Protein AF-A0A2N4YPY3-F1 (afdb_monomer)

Radius of gyration: 13.13 Å; Cα contacts (8 Å, |Δi|>4): 162; chains: 1; bounding box: 31×24×32 Å

Nearest PDB structures (foldseek):
  5hmq-assembly1_C  TM=8.890E-01  e=1.435E-12  Pseudomonas putida KT2440
  5hmq-assembly3_D  TM=8.862E-01  e=2.121E-12  Pseudomonas putida KT2440
  5hmq-assembly1_A  TM=8.798E-01  e=2.939E-12  Pseudomonas putida KT2440
  5hmq-assembly2_B  TM=8.723E-01  e=6.021E-12  Pseudomonas putida KT2440
  5hmq-assembly3_E  TM=8.835E-01  e=8.903E-12  Pseudomonas putida KT2440

Secondary structure (DSSP, 8-state):
--EEEEE-S-HHHHHHH-HHHHHTB----HHHHHHHHHHHGGGS-HHHHHHHT-EEEE-TTS-EEEEEEBPPSSTTS-EEEEEEEETT--S--GGGHHHHHHHHTT-

InterPro domains:
  IPR029068 Glyoxalase/Bleomycin resistance protein/Dihydroxybiphenyl dioxygenase [G3DSA:3.10.180.10] (1-107)
  IPR029068 Glyoxalase/Bleomycin resistance protein/Dihydroxybiphenyl dioxygenase [SSF54593] (1-103)

Foldseek 3Di:
DDEEEDEDADVLVVLVVCVVLQVQWQQFDPVLLVVVCVVPPPPDPSVSCNSSVWDWDADPVRKIKIKTWGAAPDQPHYTYMYIYIGPPDDDDPVVCPVRRVVSNVVD

Structure (mmCIF, N/CA/C/O backbone):
data_AF-A0A2N4YPY3-F1
#
_entry.id   AF-A0A2N4YPY3-F1
#
loop_
_atom_site.group_PDB
_atom_site.id
_atom_site.type_symbol
_atom_site.label_atom_id
_atom_site.label_alt_id
_atom_site.label_comp_id
_atom_site.label_asym_id
_atom_site.label_entity_id
_atom_site.label_seq_id
_atom_site.pdbx_PDB_ins_code
_atom_site.Cartn_x
_atom_site.Cartn_y
_atom_site.Cartn_z
_atom_site.occupancy
_atom_site.B_iso_or_equiv
_atom_site.auth_seq_id
_atom_site.auth_comp_id
_atom_site.auth_asym_id
_atom_site.auth_atom_id
_atom_site.pdbx_PDB_model_num
ATOM 1 N N . LEU A 1 1 ? 13.331 11.764 -6.337 1.00 61.12 1 LEU A N 1
ATOM 2 C CA . LEU A 1 1 ? 12.546 10.746 -7.073 1.00 61.12 1 LEU A CA 1
ATOM 3 C C . LEU A 1 1 ? 11.125 11.265 -7.267 1.00 61.12 1 LEU A C 1
ATOM 5 O O . LEU A 1 1 ? 10.575 11.803 -6.314 1.00 61.12 1 LEU A O 1
ATOM 9 N N . GLN A 1 2 ? 10.558 11.118 -8.464 1.00 75.94 2 GLN A N 1
ATOM 10 C CA . GLN A 1 2 ? 9.174 11.492 -8.788 1.00 75.94 2 GLN A CA 1
ATOM 11 C C . GLN A 1 2 ? 8.314 10.226 -8.926 1.00 75.94 2 GLN A C 1
ATOM 13 O O . GLN A 1 2 ? 8.820 9.204 -9.389 1.00 75.94 2 GLN A O 1
ATOM 18 N N . HIS A 1 3 ? 7.046 10.296 -8.521 1.00 85.50 3 HIS A N 1
ATOM 19 C CA . HIS A 1 3 ? 6.060 9.227 -8.698 1.00 85.50 3 HIS A CA 1
ATOM 20 C C . HIS A 1 3 ? 4.665 9.812 -8.914 1.00 85.50 3 HIS A C 1
ATOM 22 O O . HIS A 1 3 ? 4.423 10.975 -8.589 1.00 85.50 3 HIS A O 1
ATOM 28 N N . ALA A 1 4 ? 3.763 8.996 -9.452 1.00 89.25 4 ALA A N 1
ATOM 29 C CA . ALA A 1 4 ? 2.334 9.274 -9.496 1.00 89.25 4 ALA A CA 1
ATOM 30 C C . ALA A 1 4 ? 1.611 8.252 -8.628 1.00 89.25 4 ALA A C 1
ATOM 32 O O . ALA A 1 4 ? 1.917 7.058 -8.684 1.00 89.25 4 ALA A O 1
ATOM 33 N N . ALA A 1 5 ? 0.653 8.749 -7.852 1.00 92.06 5 ALA A N 1
ATOM 34 C CA . ALA A 1 5 ? -0.213 7.940 -7.018 1.00 92.06 5 ALA A CA 1
ATOM 35 C C . ALA A 1 5 ? -1.595 7.810 -7.665 1.00 92.06 5 ALA A C 1
ATOM 37 O O . ALA A 1 5 ? -2.197 8.809 -8.063 1.00 92.06 5 ALA A O 1
ATOM 38 N N . PHE A 1 6 ? -2.109 6.586 -7.737 1.00 92.44 6 PHE A N 1
ATOM 39 C CA . PHE A 1 6 ? -3.462 6.292 -8.194 1.00 92.44 6 PHE A CA 1
ATOM 40 C C . PHE A 1 6 ? -4.306 5.802 -7.022 1.00 92.44 6 PHE A C 1
ATOM 42 O O . PHE A 1 6 ? -3.893 4.925 -6.261 1.00 92.44 6 PHE A O 1
ATOM 49 N N . ALA A 1 7 ? -5.496 6.375 -6.866 1.00 93.69 7 ALA A N 1
ATOM 50 C CA . ALA A 1 7 ? -6.430 5.969 -5.827 1.00 93.69 7 ALA A CA 1
ATOM 51 C C . ALA A 1 7 ? -7.252 4.753 -6.277 1.00 93.69 7 ALA A C 1
ATOM 53 O O . ALA A 1 7 ? -7.793 4.722 -7.381 1.00 93.69 7 ALA A O 1
ATOM 54 N N . CYS A 1 8 ? -7.372 3.774 -5.389 1.00 92.50 8 CYS A N 1
ATOM 55 C CA . CYS A 1 8 ? -8.165 2.564 -5.525 1.00 92.50 8 CYS A CA 1
ATOM 56 C C . CYS A 1 8 ? -9.265 2.556 -4.460 1.00 92.50 8 CYS A C 1
ATOM 58 O O . CYS A 1 8 ? -9.085 3.077 -3.358 1.00 92.50 8 CYS A O 1
ATOM 60 N N . ARG A 1 9 ? -10.407 1.944 -4.791 1.00 92.19 9 ARG A N 1
ATOM 61 C CA . ARG A 1 9 ? -11.490 1.701 -3.823 1.00 92.19 9 ARG A CA 1
ATOM 62 C C . ARG A 1 9 ? -11.240 0.469 -2.956 1.00 92.19 9 ARG A C 1
ATOM 64 O O . ARG A 1 9 ? -11.682 0.459 -1.820 1.00 92.19 9 ARG A O 1
ATOM 71 N N . ASP A 1 10 ? -10.562 -0.533 -3.513 1.00 93.44 10 ASP A N 1
ATOM 72 C CA . ASP A 1 10 ? -10.166 -1.769 -2.834 1.00 93.44 10 ASP A CA 1
ATOM 73 C C . ASP A 1 10 ? -8.806 -2.203 -3.394 1.00 93.44 10 ASP A C 1
ATOM 75 O O . ASP A 1 10 ? -8.705 -2.782 -4.481 1.00 93.44 10 ASP A O 1
ATOM 79 N N . LEU A 1 11 ? -7.736 -1.820 -2.701 1.00 93.44 11 LEU A N 1
ATOM 80 C CA . LEU A 1 11 ? -6.367 -2.099 -3.111 1.00 93.44 11 LEU A CA 1
ATOM 81 C C . LEU A 1 11 ? -6.029 -3.594 -3.004 1.00 93.44 11 LEU A C 1
ATOM 83 O O . LEU A 1 11 ? -5.483 -4.116 -3.976 1.00 93.44 11 LEU A O 1
ATOM 87 N N . PRO A 1 12 ? -6.378 -4.320 -1.920 1.00 92.81 12 PRO A N 1
ATOM 88 C CA . PRO A 1 12 ? -6.186 -5.768 -1.867 1.00 92.81 12 PRO A CA 1
ATOM 89 C C . PRO A 1 12 ? -6.814 -6.510 -3.053 1.00 92.81 12 PRO A C 1
ATOM 91 O O . PRO A 1 12 ? -6.126 -7.304 -3.695 1.00 92.81 12 PRO A O 1
ATOM 94 N N . ALA A 1 13 ? -8.072 -6.210 -3.400 1.00 92.75 13 ALA A N 1
ATOM 95 C CA . ALA A 1 13 ? -8.726 -6.831 -4.551 1.00 92.75 13 ALA A CA 1
ATOM 96 C C . ALA A 1 13 ? -8.070 -6.423 -5.880 1.00 92.75 13 ALA A C 1
ATOM 98 O O . ALA A 1 13 ? -7.922 -7.250 -6.779 1.00 92.75 13 ALA A O 1
ATOM 99 N N . THR A 1 14 ? -7.627 -5.168 -6.001 1.00 91.88 14 THR A N 1
ATOM 100 C CA . THR A 1 14 ? -6.894 -4.686 -7.185 1.00 91.88 14 THR A CA 1
ATOM 101 C C . THR A 1 14 ? -5.586 -5.457 -7.379 1.00 91.88 14 THR A C 1
ATOM 103 O O . THR A 1 14 ? -5.280 -5.873 -8.495 1.00 91.88 14 THR A O 1
ATOM 106 N N . CYS A 1 15 ? -4.833 -5.700 -6.303 1.00 90.75 15 CYS A N 1
ATOM 107 C CA . CYS A 1 15 ? -3.615 -6.511 -6.335 1.00 90.75 15 CYS A CA 1
ATOM 108 C C . CYS A 1 15 ? -3.891 -7.962 -6.750 1.00 90.75 15 CYS A C 1
ATOM 110 O O . CYS A 1 15 ? -3.095 -8.537 -7.490 1.00 90.75 15 CYS A O 1
ATOM 112 N N . ASP A 1 16 ? -5.012 -8.536 -6.305 1.00 89.44 16 ASP A N 1
ATOM 113 C CA . ASP A 1 16 ? -5.393 -9.912 -6.641 1.00 89.44 16 ASP A CA 1
ATOM 114 C C . ASP A 1 16 ? -5.830 -10.052 -8.111 1.00 89.44 16 ASP A C 1
ATOM 116 O O . ASP A 1 16 ? -5.580 -11.079 -8.740 1.00 89.44 16 ASP A O 1
ATOM 120 N N . GLN A 1 17 ? -6.455 -9.017 -8.681 1.00 88.75 17 GLN A N 1
ATOM 121 C CA . GLN A 1 17 ? -6.917 -9.009 -10.075 1.00 88.75 17 GLN A CA 1
ATOM 122 C C . GLN A 1 17 ? -5.814 -8.641 -11.075 1.00 88.75 17 GLN A C 1
ATOM 124 O O . GLN A 1 17 ? -5.829 -9.106 -12.215 1.00 88.75 17 GLN A O 1
ATOM 129 N N . LEU A 1 18 ? -4.855 -7.808 -10.669 1.00 86.19 18 LEU A N 1
ATOM 130 C CA . LEU A 1 18 ? -3.782 -7.315 -11.528 1.00 86.19 18 LEU A CA 1
ATOM 131 C C . LEU A 1 18 ? -2.457 -7.993 -11.179 1.00 86.19 18 LEU A C 1
ATOM 133 O O . LEU A 1 18 ? -1.594 -7.413 -10.518 1.00 86.19 18 LEU A O 1
ATOM 137 N N . ALA A 1 19 ? -2.260 -9.210 -11.691 1.00 81.75 19 ALA A N 1
ATOM 138 C CA . ALA A 1 19 ? -1.033 -9.981 -11.472 1.00 81.75 19 ALA A CA 1
ATOM 139 C C . ALA A 1 19 ? 0.245 -9.185 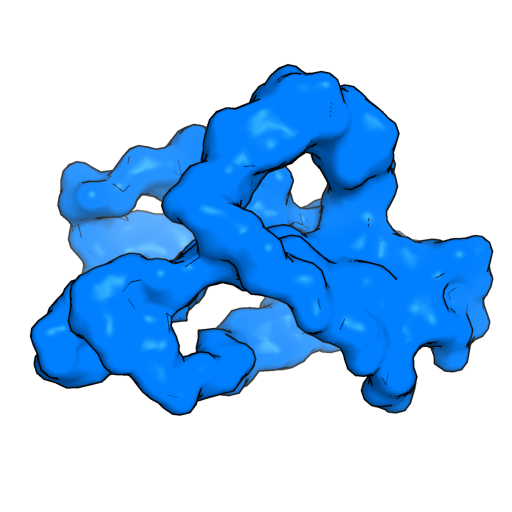-11.803 1.00 81.75 19 ALA A C 1
ATOM 141 O O . ALA A 1 19 ? 1.262 -9.326 -11.130 1.00 81.75 19 ALA A O 1
ATOM 142 N N . ASP A 1 20 ? 0.193 -8.317 -12.812 1.00 83.88 20 ASP A N 1
ATOM 143 C CA . ASP A 1 20 ? 1.318 -7.479 -13.232 1.00 83.88 20 ASP A CA 1
ATOM 144 C C . ASP A 1 20 ? 1.711 -6.461 -12.153 1.00 83.88 20 ASP A C 1
ATOM 146 O O . ASP A 1 20 ? 2.898 -6.265 -11.893 1.00 83.88 20 ASP A O 1
ATOM 150 N N . VAL A 1 21 ? 0.730 -5.873 -11.462 1.00 81.44 21 VAL A N 1
ATOM 151 C CA . VAL A 1 21 ? 0.972 -4.967 -10.329 1.00 81.44 21 VAL A CA 1
ATOM 152 C C . VAL A 1 21 ? 1.689 -5.713 -9.210 1.00 81.44 21 VAL A C 1
ATOM 154 O O . VAL A 1 21 ? 2.697 -5.227 -8.701 1.00 81.44 21 VAL A O 1
ATOM 157 N N . ALA A 1 22 ? 1.217 -6.915 -8.871 1.00 81.12 22 ALA A N 1
ATOM 158 C CA . ALA A 1 22 ? 1.844 -7.741 -7.845 1.00 81.12 22 ALA A CA 1
ATOM 159 C C . ALA A 1 22 ? 3.285 -8.134 -8.224 1.00 81.12 22 ALA A C 1
ATOM 161 O O . ALA A 1 22 ? 4.182 -8.069 -7.385 1.00 81.12 22 ALA A O 1
ATOM 162 N N . ARG A 1 23 ? 3.547 -8.470 -9.497 1.00 87.44 23 ARG A N 1
ATOM 163 C CA . ARG A 1 23 ? 4.904 -8.791 -9.984 1.00 87.44 23 ARG A CA 1
ATOM 164 C C . ARG A 1 23 ? 5.864 -7.605 -9.905 1.00 87.44 23 ARG A C 1
ATOM 166 O O . ARG A 1 23 ? 7.054 -7.801 -9.664 1.00 87.44 23 ARG A O 1
ATOM 173 N N . HIS A 1 24 ? 5.361 -6.391 -10.108 1.00 89.44 24 HIS A N 1
ATOM 174 C CA . HIS A 1 24 ? 6.156 -5.167 -10.043 1.00 89.44 24 HIS A CA 1
ATOM 175 C C . HIS A 1 24 ? 6.163 -4.511 -8.663 1.00 89.44 24 HIS A C 1
ATOM 177 O O . HIS A 1 24 ? 6.773 -3.452 -8.517 1.00 89.44 24 HIS A O 1
ATOM 183 N N . ALA A 1 25 ? 5.543 -5.122 -7.652 1.00 92.12 25 ALA A N 1
ATOM 184 C CA . ALA A 1 25 ? 5.554 -4.596 -6.300 1.00 92.12 25 ALA A CA 1
ATOM 185 C C . ALA A 1 25 ? 6.988 -4.492 -5.752 1.00 92.12 25 ALA A C 1
ATOM 187 O O . ALA A 1 25 ? 7.864 -5.338 -5.994 1.00 92.12 25 ALA A O 1
ATOM 188 N N . LEU A 1 26 ? 7.232 -3.404 -5.031 1.00 92.44 26 LEU A N 1
ATOM 189 C CA . LEU A 1 26 ? 8.472 -3.172 -4.317 1.00 92.44 26 LEU A CA 1
ATOM 190 C C . LEU A 1 26 ? 8.562 -4.176 -3.156 1.00 92.44 26 LEU A C 1
ATOM 192 O O . LEU A 1 26 ? 7.631 -4.229 -2.356 1.00 92.44 26 LEU A O 1
ATOM 196 N N . PRO A 1 27 ? 9.646 -4.963 -3.041 1.00 92.69 27 PRO A N 1
ATOM 197 C CA . PRO A 1 27 ? 9.807 -5.900 -1.937 1.00 92.69 27 PRO A CA 1
ATOM 198 C C . PRO A 1 27 ? 9.952 -5.146 -0.617 1.00 92.69 27 PRO A C 1
ATOM 200 O O . PRO A 1 27 ? 10.926 -4.422 -0.414 1.00 92.69 27 PRO A O 1
ATOM 203 N N . ILE A 1 28 ? 8.989 -5.315 0.277 1.00 94.19 28 ILE A N 1
ATOM 204 C CA . ILE A 1 28 ? 8.993 -4.731 1.609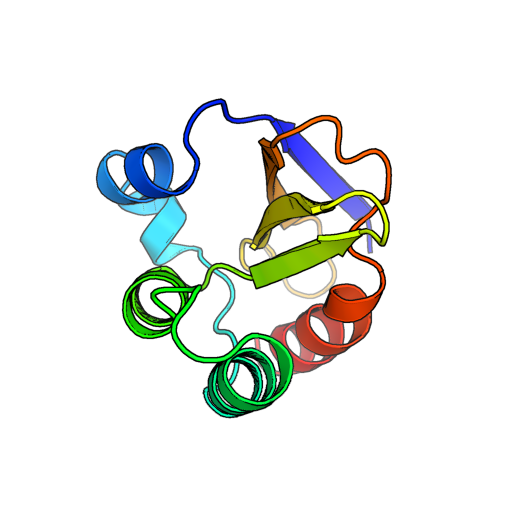 1.00 94.19 28 ILE A CA 1
ATOM 205 C C . ILE A 1 28 ? 9.609 -5.740 2.587 1.00 94.19 28 ILE A C 1
ATOM 207 O O . ILE A 1 28 ? 9.170 -6.893 2.643 1.00 94.19 28 ILE A O 1
ATOM 211 N N . PRO A 1 29 ? 10.637 -5.335 3.353 1.00 91.75 29 PRO A N 1
ATOM 212 C CA . PRO A 1 29 ? 11.280 -6.191 4.342 1.00 91.75 29 PRO A CA 1
ATOM 213 C C . PRO A 1 29 ? 10.299 -6.804 5.353 1.00 91.75 29 PRO A C 1
ATOM 215 O O . PRO A 1 29 ? 9.378 -6.137 5.813 1.00 91.75 29 PRO A O 1
ATOM 218 N N . ALA A 1 30 ? 10.516 -8.067 5.738 1.00 92.12 30 ALA A N 1
ATOM 219 C CA . ALA A 1 30 ? 9.629 -8.786 6.662 1.00 92.12 30 ALA A CA 1
ATOM 220 C C . ALA A 1 30 ? 9.483 -8.093 8.030 1.00 92.12 30 ALA A C 1
ATOM 222 O O . ALA A 1 30 ? 8.380 -8.036 8.564 1.00 92.12 30 ALA A O 1
ATOM 223 N N . ASN A 1 31 ? 10.556 -7.477 8.535 1.00 92.62 31 ASN A N 1
ATOM 224 C CA . ASN A 1 31 ? 10.551 -6.759 9.812 1.00 92.62 31 ASN A CA 1
ATOM 225 C C . ASN A 1 31 ? 9.563 -5.581 9.848 1.00 92.62 31 ASN A C 1
ATOM 227 O O . ASN A 1 31 ? 9.067 -5.241 10.914 1.00 92.62 31 ASN A O 1
ATOM 231 N N . TYR A 1 32 ? 9.222 -4.985 8.700 1.00 94.31 32 TYR A N 1
ATOM 232 C CA . TYR A 1 32 ? 8.170 -3.968 8.636 1.00 94.31 32 TYR A CA 1
ATOM 233 C C . TYR A 1 32 ? 6.817 -4.509 9.121 1.00 94.31 32 TYR A C 1
ATOM 235 O O . TYR A 1 32 ? 6.059 -3.819 9.801 1.00 94.31 32 TYR A O 1
ATOM 243 N N . TYR A 1 33 ? 6.513 -5.754 8.764 1.00 94.69 33 TYR A N 1
ATOM 244 C CA . TYR A 1 33 ? 5.266 -6.418 9.117 1.00 94.69 33 TYR A CA 1
ATOM 245 C C . TYR A 1 33 ? 5.256 -6.843 10.585 1.00 94.69 33 TYR A C 1
ATOM 247 O O . TYR A 1 33 ? 4.236 -6.680 11.253 1.00 94.69 33 TYR A O 1
ATOM 255 N N . ASP A 1 34 ? 6.398 -7.287 11.109 1.00 93.25 34 ASP A N 1
ATOM 256 C CA . ASP A 1 34 ? 6.567 -7.557 12.539 1.00 93.25 34 ASP A CA 1
ATOM 257 C C . ASP A 1 34 ? 6.336 -6.281 13.373 1.00 93.25 34 ASP A C 1
ATOM 259 O O . ASP A 1 34 ? 5.594 -6.301 14.358 1.00 93.25 34 ASP A O 1
ATOM 263 N N . ASP A 1 35 ? 6.875 -5.142 12.924 1.00 92.38 35 ASP A N 1
ATOM 264 C CA . ASP A 1 35 ? 6.661 -3.837 13.559 1.00 92.38 35 ASP A CA 1
ATOM 265 C C . ASP A 1 35 ? 5.190 -3.392 13.484 1.00 92.38 35 ASP A C 1
ATOM 267 O O . ASP A 1 35 ? 4.646 -2.855 14.454 1.00 92.38 35 ASP A O 1
ATOM 271 N N . LEU A 1 36 ? 4.513 -3.615 12.350 1.00 93.06 36 LEU A N 1
ATOM 272 C CA . LEU A 1 36 ? 3.075 -3.350 12.226 1.00 93.06 36 LEU A CA 1
ATOM 273 C C . LEU A 1 36 ? 2.261 -4.203 13.202 1.00 93.06 36 LEU A C 1
ATOM 275 O O . LEU A 1 36 ? 1.359 -3.674 13.855 1.00 93.06 36 LEU A O 1
ATOM 279 N N . LEU A 1 37 ? 2.586 -5.491 13.325 1.00 93.06 37 LEU A N 1
ATOM 280 C CA . LEU A 1 37 ? 1.917 -6.400 14.252 1.00 93.06 37 LEU A CA 1
ATOM 281 C C . LEU A 1 37 ? 2.110 -5.951 15.704 1.00 93.06 37 LEU A C 1
ATOM 283 O O . LEU A 1 37 ? 1.154 -5.945 16.474 1.00 93.06 37 LEU A O 1
ATOM 287 N N . ALA A 1 38 ? 3.316 -5.516 16.072 1.00 92.19 38 ALA A N 1
ATOM 288 C CA . ALA A 1 38 ? 3.597 -4.998 17.409 1.00 92.19 38 ALA A CA 1
ATOM 289 C C . ALA A 1 38 ? 2.824 -3.701 17.718 1.00 92.19 38 ALA A C 1
ATOM 291 O O . ALA A 1 38 ? 2.405 -3.486 18.855 1.00 92.19 38 ALA A O 1
ATOM 292 N N . ARG A 1 39 ? 2.618 -2.837 16.714 1.00 90.06 39 ARG A N 1
ATOM 293 C CA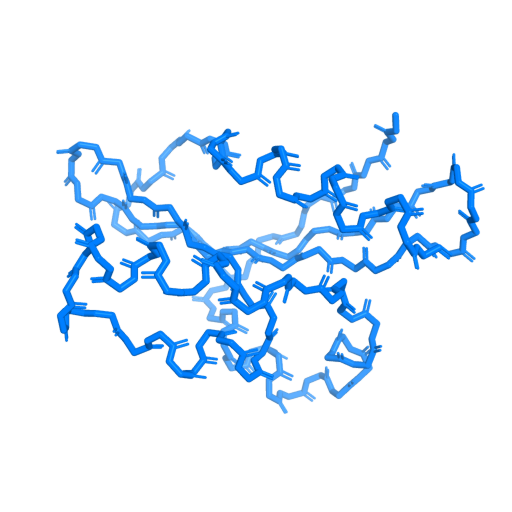 . ARG A 1 39 ? 1.931 -1.541 16.867 1.00 90.06 39 ARG A CA 1
ATOM 294 C C . ARG A 1 39 ? 0.408 -1.644 16.877 1.00 90.06 39 ARG A C 1
ATOM 296 O O . ARG A 1 39 ? -0.233 -0.897 17.611 1.00 90.06 39 ARG A O 1
ATOM 303 N N . PHE A 1 40 ? -0.163 -2.505 16.038 1.00 88.62 40 PHE A N 1
ATOM 304 C CA . PHE A 1 40 ? -1.611 -2.573 15.795 1.00 88.62 40 PHE A CA 1
ATOM 305 C C . PHE A 1 40 ? -2.260 -3.884 16.259 1.00 88.62 40 PHE A C 1
ATOM 307 O O . PHE A 1 40 ? -3.484 -4.004 16.239 1.00 88.62 40 PHE A O 1
ATOM 314 N N . GLY A 1 41 ? -1.470 -4.865 16.697 1.00 85.75 41 GLY A N 1
ATOM 315 C CA . GLY A 1 41 ? -1.970 -6.145 17.188 1.00 85.75 41 GLY A CA 1
ATOM 316 C C . GLY A 1 41 ? -2.774 -6.925 16.141 1.00 85.75 41 GLY A C 1
ATOM 317 O O . GLY A 1 41 ? -2.566 -6.799 14.935 1.00 85.75 41 GLY A O 1
ATOM 318 N N . GLY A 1 42 ? -3.715 -7.744 16.616 1.00 80.06 42 GLY A N 1
ATOM 319 C CA . GLY A 1 42 ? -4.550 -8.621 15.783 1.00 80.06 42 GLY A CA 1
ATOM 320 C C . GLY A 1 42 ? -5.687 -7.929 15.023 1.00 80.06 42 GLY A C 1
ATOM 321 O O . GLY A 1 42 ? -6.497 -8.611 14.404 1.00 80.06 42 GLY A O 1
ATOM 322 N N . GLU A 1 43 ? -5.781 -6.598 15.065 1.00 81.56 43 GLU A N 1
ATOM 323 C CA . GLU A 1 43 ? -6.783 -5.845 14.295 1.00 81.56 43 GLU A CA 1
ATOM 324 C C . GLU A 1 43 ? -6.501 -5.859 12.785 1.00 81.56 43 GLU A C 1
ATOM 326 O O . GLU A 1 43 ? -7.389 -5.589 11.975 1.00 81.56 43 GLU A O 1
ATOM 331 N N . LEU A 1 44 ? -5.252 -6.140 12.409 1.00 86.69 44 LEU A N 1
ATOM 332 C CA . LEU A 1 44 ? -4.770 -6.140 11.038 1.00 86.69 44 LEU A CA 1
ATOM 333 C C . LEU A 1 44 ? -4.342 -7.557 10.647 1.00 86.69 44 LEU A C 1
ATOM 335 O O . LEU A 1 44 ? -3.548 -8.185 11.345 1.00 86.69 44 LEU A O 1
ATOM 339 N N . ASP A 1 45 ? -4.794 -8.042 9.490 1.00 90.94 45 ASP A N 1
ATOM 340 C CA . ASP A 1 45 ? -4.225 -9.255 8.895 1.00 90.94 45 ASP A CA 1
ATOM 341 C C . ASP A 1 45 ? -2.888 -8.908 8.224 1.00 90.94 45 ASP A C 1
ATOM 343 O O . ASP A 1 45 ? -2.786 -8.670 7.016 1.00 90.94 45 ASP A O 1
ATOM 347 N N . VAL A 1 46 ? -1.847 -8.827 9.052 1.00 93.06 46 VAL A N 1
ATOM 348 C CA . VAL A 1 46 ? -0.481 -8.497 8.637 1.00 93.06 46 VAL A CA 1
ATOM 349 C C . VAL A 1 46 ? 0.040 -9.496 7.599 1.00 93.06 46 VAL A C 1
ATOM 351 O O . VAL A 1 46 ? 0.741 -9.104 6.665 1.00 93.06 46 VAL A O 1
ATOM 354 N N . GLY A 1 47 ? -0.356 -10.769 7.695 1.00 92.75 47 GLY A N 1
ATOM 355 C CA . GLY A 1 47 ? 0.029 -11.800 6.732 1.00 92.75 47 GLY A CA 1
ATOM 356 C C . GLY A 1 47 ? -0.510 -11.510 5.331 1.00 92.75 47 GLY A C 1
ATOM 357 O O . GLY A 1 47 ? 0.204 -11.667 4.339 1.00 92.75 47 GLY A O 1
ATOM 358 N N . GLN A 1 48 ? -1.747 -11.023 5.223 1.00 92.75 48 GLN A N 1
ATOM 359 C CA . GLN A 1 48 ? -2.322 -10.601 3.942 1.00 92.75 48 GLN A CA 1
ATOM 360 C C . GLN A 1 48 ? -1.618 -9.384 3.343 1.00 92.75 48 GLN A C 1
ATOM 362 O O . GLN A 1 48 ? -1.460 -9.319 2.119 1.00 92.75 48 GLN A O 1
ATOM 367 N N . LEU A 1 49 ? -1.189 -8.441 4.184 1.00 94.50 49 LEU A N 1
ATOM 368 C CA . LEU A 1 49 ? -0.419 -7.282 3.737 1.00 94.50 49 LEU A CA 1
ATOM 369 C C . LEU A 1 49 ? 0.959 -7.705 3.233 1.00 94.50 49 LEU A C 1
ATOM 371 O O . LEU A 1 49 ? 1.347 -7.314 2.134 1.00 94.50 49 LEU A O 1
ATOM 375 N N . GLN A 1 50 ? 1.649 -8.570 3.980 1.00 94.69 50 GLN A N 1
ATOM 376 C CA . GLN A 1 50 ? 2.959 -9.094 3.606 1.00 94.69 50 GLN A CA 1
ATOM 377 C C . GLN A 1 50 ? 2.911 -9.853 2.286 1.00 94.69 50 GLN A C 1
ATOM 379 O O . GLN A 1 50 ? 3.720 -9.597 1.396 1.00 94.69 50 GLN A O 1
ATOM 384 N N . ARG A 1 51 ? 1.923 -10.733 2.092 1.00 92.75 51 ARG A N 1
ATOM 385 C CA . ARG A 1 51 ? 1.783 -11.475 0.829 1.00 92.75 51 ARG A CA 1
ATOM 386 C C . ARG A 1 51 ? 1.622 -10.566 -0.389 1.00 92.75 51 ARG A C 1
ATOM 388 O O . ARG A 1 51 ? 2.064 -10.937 -1.470 1.00 92.75 51 ARG A O 1
ATOM 395 N N . ARG A 1 52 ? 1.020 -9.388 -0.216 1.00 93.94 52 ARG A N 1
ATOM 396 C CA . ARG A 1 52 ? 0.785 -8.408 -1.290 1.00 93.94 52 ARG A CA 1
ATOM 397 C C . ARG A 1 52 ? 1.793 -7.262 -1.323 1.00 93.94 52 ARG A C 1
ATOM 399 O O . ARG A 1 52 ? 1.661 -6.390 -2.172 1.00 93.94 52 ARG A O 1
ATOM 406 N N . GLN A 1 53 ? 2.782 -7.253 -0.426 1.00 94.81 53 GLN A N 1
ATOM 407 C CA . GLN A 1 53 ? 3.745 -6.154 -0.282 1.00 94.81 53 GLN A CA 1
ATOM 408 C C . GLN A 1 53 ? 3.064 -4.798 -0.000 1.00 94.81 53 GLN A C 1
ATOM 410 O O . GLN A 1 53 ? 3.532 -3.740 -0.420 1.00 94.81 53 GLN A O 1
ATOM 415 N N . LEU A 1 54 ? 1.921 -4.833 0.692 1.00 95.19 54 LEU A N 1
ATOM 416 C CA . LEU A 1 54 ? 1.171 -3.639 1.066 1.00 95.19 54 LEU A CA 1
ATOM 417 C C . LEU A 1 54 ? 1.784 -3.006 2.306 1.00 95.19 54 LEU A C 1
ATOM 419 O O . LEU A 1 54 ? 2.174 -3.700 3.244 1.00 95.19 54 LEU A O 1
ATOM 423 N N . LEU A 1 55 ? 1.816 -1.683 2.312 1.00 95.12 55 LEU A N 1
ATOM 424 C CA . LEU A 1 55 ? 2.143 -0.872 3.467 1.00 95.12 55 LEU A CA 1
ATOM 425 C C . LEU A 1 55 ? 0.852 -0.322 4.078 1.00 95.12 55 LEU A C 1
ATOM 427 O O . LEU A 1 55 ? -0.158 -0.156 3.389 1.00 95.12 55 LEU A O 1
ATOM 431 N N . TYR A 1 56 ? 0.896 -0.049 5.376 1.00 95.00 56 TYR A N 1
ATOM 432 C CA . TYR A 1 56 ? -0.238 0.405 6.166 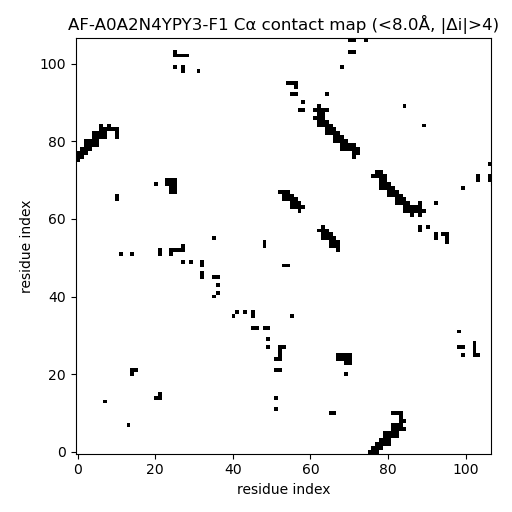1.00 95.00 56 TYR A CA 1
ATOM 433 C C . TYR A 1 56 ? 0.137 1.621 7.009 1.00 95.00 56 TYR A C 1
ATOM 435 O O . TYR A 1 56 ? 1.241 1.703 7.549 1.00 95.00 56 TYR A O 1
ATOM 443 N N . ASP A 1 57 ? -0.789 2.561 7.135 1.00 92.94 57 ASP A N 1
ATOM 444 C CA . ASP A 1 57 ? -0.741 3.616 8.138 1.00 92.94 57 ASP A CA 1
ATOM 445 C C . ASP A 1 57 ? -2.140 3.854 8.713 1.00 92.94 57 ASP A C 1
ATOM 447 O O . ASP A 1 57 ? -3.152 3.601 8.054 1.00 92.94 57 ASP A O 1
ATOM 451 N N . ARG A 1 58 ? -2.193 4.344 9.949 1.00 91.94 58 ARG A N 1
ATOM 452 C CA . ARG A 1 58 ? -3.439 4.720 10.615 1.00 91.94 58 ARG A CA 1
ATOM 453 C C . ARG A 1 58 ? -3.261 6.082 11.263 1.00 91.94 58 ARG A C 1
ATOM 455 O O . ARG A 1 58 ? -2.302 6.293 12.002 1.00 91.94 58 ARG A O 1
ATOM 462 N N . ASP A 1 59 ? -4.180 6.996 10.984 1.00 90.50 59 ASP A N 1
ATOM 463 C CA . ASP A 1 59 ? -4.169 8.310 11.618 1.00 90.50 59 ASP A CA 1
ATOM 464 C C . ASP A 1 59 ? -4.793 8.269 13.031 1.00 90.50 59 ASP A C 1
ATOM 466 O O . ASP A 1 59 ? -5.455 7.293 13.401 1.00 90.50 59 ASP A O 1
ATOM 470 N N . PRO A 1 60 ? -4.611 9.328 13.844 1.00 88.19 60 PRO A N 1
ATOM 471 C CA . PRO A 1 60 ? -5.190 9.392 15.188 1.00 88.19 60 PRO A CA 1
ATOM 472 C C . PRO A 1 60 ? -6.726 9.371 15.236 1.00 88.19 60 PRO A C 1
ATOM 474 O O . PRO A 1 60 ? -7.289 9.130 16.299 1.00 88.19 60 PRO A O 1
ATOM 477 N N . GLN A 1 61 ? -7.410 9.641 14.119 1.00 89.31 61 GLN A N 1
ATOM 478 C CA . GLN A 1 61 ? -8.872 9.610 14.015 1.00 89.31 61 GLN A CA 1
ATOM 479 C C . GLN A 1 61 ? -9.393 8.208 13.646 1.00 89.31 61 GLN A C 1
ATOM 481 O O . GLN A 1 61 ? -10.602 8.004 13.563 1.00 89.31 61 GLN A O 1
ATOM 486 N N . GLY A 1 62 ? -8.498 7.233 13.449 1.00 88.38 62 GLY A N 1
ATOM 487 C CA . GLY A 1 62 ? -8.841 5.872 13.044 1.00 88.38 62 GLY A CA 1
ATOM 488 C C . GLY A 1 62 ? -8.968 5.691 11.529 1.00 88.38 62 GLY A C 1
ATOM 489 O O . GLY A 1 62 ? -9.310 4.597 11.077 1.00 88.38 62 GLY A O 1
ATOM 490 N N . GLY A 1 63 ? -8.663 6.724 10.738 1.00 92.75 63 GLY A N 1
ATOM 491 C CA . GLY A 1 63 ? -8.531 6.622 9.291 1.00 92.75 63 GLY A CA 1
ATOM 492 C C . GLY A 1 63 ? -7.388 5.679 8.933 1.00 92.75 63 GLY A C 1
ATOM 493 O O . GLY A 1 63 ? -6.339 5.703 9.573 1.00 92.75 63 GLY A O 1
ATOM 494 N N . ALA A 1 64 ? -7.573 4.848 7.909 1.00 93.19 64 ALA A N 1
ATOM 495 C CA . ALA A 1 64 ? -6.562 3.890 7.477 1.00 93.19 64 ALA A CA 1
ATOM 496 C C . ALA A 1 64 ? -6.094 4.171 6.051 1.00 93.19 64 ALA A C 1
ATOM 498 O O . ALA A 1 64 ? -6.871 4.571 5.182 1.00 93.19 64 ALA A O 1
ATOM 499 N N . PHE A 1 65 ? -4.820 3.904 5.814 1.00 94.69 65 PHE A N 1
ATOM 500 C CA . PHE A 1 65 ? -4.168 4.079 4.534 1.00 94.69 65 PHE A CA 1
ATOM 501 C C . PHE A 1 65 ? -3.451 2.803 4.154 1.00 94.69 65 PHE A C 1
ATOM 503 O O . PHE A 1 65 ? -2.565 2.353 4.876 1.00 94.69 65 PHE A O 1
ATOM 510 N N . LEU A 1 66 ? -3.840 2.228 3.024 1.00 95.19 66 LEU A N 1
ATOM 511 C CA . LEU A 1 66 ? -3.100 1.149 2.397 1.00 95.19 66 LEU A CA 1
ATOM 512 C C . LEU A 1 66 ? -2.430 1.705 1.158 1.00 95.19 66 LEU A C 1
ATOM 514 O O . LEU A 1 66 ? -3.037 2.465 0.403 1.00 95.19 66 LEU A O 1
ATOM 518 N N . HIS A 1 67 ? -1.190 1.310 0.926 1.00 95.44 67 HIS A N 1
ATOM 519 C CA . HIS A 1 67 ? -0.514 1.680 -0.302 1.00 95.44 67 HIS A CA 1
ATOM 520 C C . HIS A 1 67 ? 0.517 0.647 -0.732 1.00 95.44 67 HIS A C 1
ATOM 522 O O . HIS A 1 67 ? 1.040 -0.118 0.076 1.00 95.44 67 HIS A O 1
ATOM 528 N N . LEU A 1 68 ? 0.775 0.623 -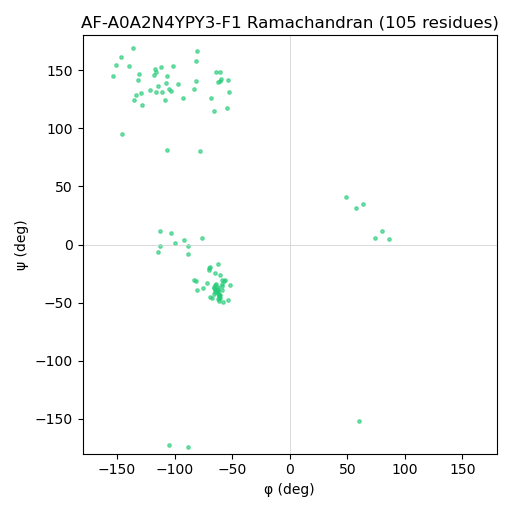2.033 1.00 94.88 68 LEU A N 1
ATOM 529 C CA . LEU A 1 68 ? 1.739 -0.243 -2.689 1.00 94.88 68 LEU A CA 1
ATOM 530 C C . LEU A 1 68 ? 2.633 0.616 -3.564 1.00 94.88 68 LEU A C 1
ATOM 532 O O . LEU A 1 68 ? 2.140 1.383 -4.391 1.00 94.88 68 LEU A O 1
ATOM 536 N N . TYR A 1 69 ? 3.940 0.432 -3.433 1.00 93.38 69 TYR A N 1
ATOM 537 C CA . TYR A 1 69 ? 4.904 1.001 -4.362 1.00 93.38 69 TYR A CA 1
ATOM 538 C C . TYR A 1 69 ? 5.291 -0.029 -5.407 1.00 93.38 69 TYR A C 1
ATOM 540 O O . TYR A 1 69 ? 5.540 -1.187 -5.075 1.00 93.38 69 TYR A O 1
ATOM 548 N N . THR A 1 70 ? 5.390 0.390 -6.664 1.00 91.88 70 THR A N 1
ATOM 549 C CA . THR A 1 70 ? 6.064 -0.421 -7.675 1.00 91.88 70 THR A CA 1
ATOM 550 C C . THR A 1 70 ? 7.572 -0.217 -7.586 1.00 91.88 70 THR A C 1
ATOM 552 O O . THR A 1 70 ? 8.062 0.822 -7.131 1.00 91.88 70 THR A O 1
ATOM 555 N N . ARG A 1 71 ? 8.334 -1.186 -8.089 1.00 90.19 71 ARG A N 1
ATOM 556 C CA . ARG A 1 71 ? 9.747 -0.982 -8.404 1.00 90.19 71 ARG A CA 1
ATOM 557 C C . ARG A 1 71 ? 9.877 0.131 -9.458 1.00 90.19 71 ARG A C 1
ATOM 559 O O . ARG A 1 71 ? 8.977 0.284 -10.293 1.00 90.19 71 ARG A O 1
ATOM 566 N N . PRO A 1 72 ? 10.970 0.910 -9.447 1.00 86.88 72 PRO A N 1
ATOM 567 C CA . PRO A 1 72 ? 11.264 1.837 -10.533 1.00 86.88 72 PRO A CA 1
ATOM 568 C C . PRO A 1 72 ? 11.403 1.087 -11.864 1.00 86.88 72 PRO A C 1
ATOM 570 O O . PRO A 1 72 ? 11.995 0.012 -11.908 1.00 86.88 72 PRO A O 1
ATOM 573 N N . PHE A 1 73 ? 10.929 1.670 -12.970 1.00 79.31 73 PHE A N 1
ATOM 574 C CA . PHE A 1 73 ? 11.135 1.088 -14.313 1.00 79.31 73 PHE A CA 1
ATOM 575 C C . PHE A 1 73 ? 12.613 1.057 -14.723 1.00 79.31 73 PHE A C 1
ATOM 577 O O . PHE A 1 73 ? 13.032 0.296 -15.591 1.00 79.31 73 PHE A O 1
ATOM 584 N N . THR A 1 74 ? 13.412 1.940 -14.135 1.00 76.56 74 THR A N 1
ATOM 585 C CA . THR A 1 74 ? 14.860 2.036 -14.300 1.00 76.56 74 THR A CA 1
ATOM 586 C C . THR A 1 74 ? 15.411 2.674 -13.027 1.00 76.56 74 THR A C 1
ATOM 588 O O . THR A 1 74 ? 14.750 3.536 -12.440 1.00 76.56 74 THR A O 1
ATOM 591 N N . ALA A 1 75 ? 16.604 2.276 -12.588 1.00 70.31 75 ALA A N 1
ATOM 592 C CA . ALA A 1 75 ? 17.225 2.843 -11.393 1.00 70.31 75 ALA A CA 1
ATOM 593 C C . ALA A 1 75 ? 17.269 4.384 -11.465 1.00 70.31 75 ALA A C 1
ATOM 595 O O . ALA A 1 75 ? 17.631 4.972 -12.487 1.00 70.31 75 ALA A O 1
ATOM 596 N N . GLY A 1 76 ? 16.829 5.048 -10.393 1.00 68.88 76 GLY A N 1
ATOM 597 C CA . GLY A 1 76 ? 16.751 6.512 -10.313 1.00 68.88 76 GLY A CA 1
ATOM 598 C C . GLY A 1 76 ? 15.616 7.170 -11.113 1.00 68.88 76 GLY A C 1
ATOM 599 O O . GLY A 1 76 ? 15.552 8.399 -11.168 1.00 68.88 76 GLY A O 1
ATOM 600 N N . ARG A 1 77 ? 14.715 6.394 -11.730 1.00 78.19 77 ARG A N 1
ATOM 601 C CA . ARG A 1 77 ? 13.591 6.903 -12.537 1.00 78.19 77 ARG A CA 1
ATOM 602 C C . ARG A 1 77 ? 12.256 6.793 -11.794 1.00 78.19 77 ARG A C 1
ATOM 604 O O . ARG A 1 77 ? 12.200 6.537 -10.593 1.00 78.19 77 ARG A O 1
ATOM 611 N N . PHE A 1 78 ? 11.186 7.095 -12.521 1.00 85.12 78 PHE A N 1
ATOM 612 C CA . PHE A 1 78 ? 9.816 7.153 -12.033 1.00 85.12 78 PHE A CA 1
ATOM 613 C C . PHE A 1 78 ? 9.309 5.783 -11.561 1.00 85.12 78 PHE A C 1
ATOM 615 O O . PHE A 1 78 ? 9.691 4.746 -12.109 1.00 85.12 78 PHE A O 1
ATOM 622 N N . PHE A 1 79 ? 8.428 5.793 -10.567 1.00 89.19 79 PHE A N 1
ATOM 623 C CA . PHE A 1 79 ? 7.683 4.628 -10.089 1.00 89.19 79 PHE A CA 1
ATOM 624 C C . PHE A 1 79 ? 6.224 5.023 -9.855 1.00 89.19 79 PHE A C 1
ATOM 626 O O . PHE A 1 79 ? 5.885 6.208 -9.874 1.00 89.19 79 PHE A O 1
ATOM 633 N N . PHE A 1 80 ? 5.364 4.036 -9.630 1.00 91.06 80 PHE A N 1
ATOM 634 C CA . PHE A 1 80 ? 3.961 4.268 -9.325 1.00 91.06 80 PHE A CA 1
ATOM 635 C C . PHE A 1 80 ? 3.639 3.888 -7.886 1.00 91.06 80 PHE A C 1
ATOM 637 O O . PHE A 1 80 ? 4.275 3.020 -7.285 1.00 91.06 80 PHE A O 1
ATOM 644 N N . GLU A 1 81 ? 2.627 4.553 -7.349 1.00 93.38 81 GLU A N 1
ATOM 645 C CA . GLU A 1 81 ? 2.017 4.217 -6.076 1.00 93.38 81 GLU A CA 1
ATOM 646 C C . GLU A 1 81 ? 0.532 3.929 -6.303 1.00 93.38 81 GLU A C 1
ATOM 648 O O . GLU A 1 81 ? -0.168 4.682 -6.980 1.00 93.38 81 GLU A O 1
ATOM 653 N N . LEU A 1 82 ? 0.041 2.833 -5.745 1.00 94.25 82 LEU A N 1
ATOM 654 C CA . LEU A 1 82 ? -1.388 2.565 -5.640 1.00 94.25 82 LEU A CA 1
ATOM 655 C C . LEU A 1 82 ? -1.794 2.811 -4.199 1.00 94.25 82 LEU A C 1
ATOM 657 O O . LEU A 1 82 ? -1.106 2.366 -3.286 1.00 94.25 82 LEU A O 1
ATOM 661 N N . THR A 1 83 ? -2.891 3.527 -3.994 1.00 95.25 83 THR A N 1
ATOM 662 C CA . THR A 1 83 ? -3.312 3.982 -2.668 1.00 95.25 83 THR A CA 1
ATOM 663 C C . THR A 1 83 ? -4.774 3.673 -2.421 1.00 95.25 83 THR A C 1
ATOM 665 O O . THR A 1 83 ? -5.593 3.74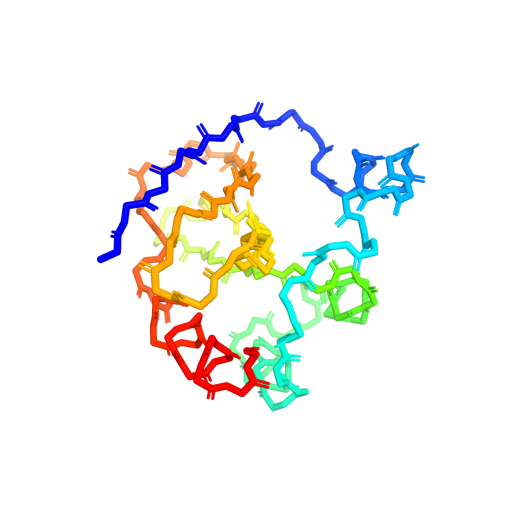8 -3.328 1.00 95.25 83 THR A O 1
ATOM 668 N N . GLU A 1 84 ? -5.124 3.381 -1.180 1.00 95.56 84 GLU A N 1
ATOM 669 C CA . GLU A 1 84 ? -6.497 3.272 -0.716 1.00 95.56 84 GLU A CA 1
ATOM 670 C C . GLU A 1 84 ? -6.614 4.001 0.619 1.00 95.56 84 GLU A C 1
ATOM 672 O O . GLU A 1 84 ? -5.887 3.723 1.574 1.00 95.56 84 GLU A O 1
ATOM 677 N N . ARG A 1 85 ? -7.540 4.958 0.677 1.00 95.12 85 ARG A N 1
ATOM 678 C CA . ARG A 1 85 ? -7.836 5.751 1.871 1.00 95.12 85 ARG A CA 1
ATOM 679 C C . ARG A 1 85 ? -9.187 5.320 2.408 1.00 95.12 85 ARG A C 1
ATOM 681 O O . ARG A 1 85 ? -10.184 5.369 1.691 1.00 95.12 85 ARG A O 1
ATOM 688 N N . ARG A 1 86 ? -9.221 4.922 3.673 1.00 94.31 86 ARG A N 1
ATOM 689 C CA . ARG A 1 86 ? -10.421 4.462 4.374 1.00 94.31 86 ARG A CA 1
ATOM 690 C C . ARG A 1 86 ? -10.743 5.402 5.524 1.00 94.31 86 ARG A C 1
ATOM 692 O O . ARG A 1 86 ? -9.844 6.017 6.096 1.00 94.31 86 ARG A O 1
ATOM 699 N N . ALA A 1 87 ? -12.030 5.486 5.856 1.00 92.12 87 ALA A N 1
ATOM 700 C CA . ALA A 1 87 ? -12.536 6.230 7.011 1.00 92.12 87 ALA A CA 1
ATOM 701 C C . ALA A 1 87 ? -11.983 7.670 7.124 1.00 92.12 87 ALA A C 1
ATOM 703 O O . ALA A 1 87 ? -11.658 8.136 8.207 1.00 92.12 87 ALA A O 1
ATOM 704 N N . GLY A 1 88 ? -11.866 8.375 5.991 1.00 89.12 88 GLY A N 1
ATOM 705 C CA . GLY A 1 88 ? -11.478 9.790 5.969 1.00 89.12 88 GLY A CA 1
ATOM 706 C C . GLY A 1 88 ? -9.979 10.082 6.099 1.00 89.12 88 GLY A C 1
ATOM 707 O O . GLY A 1 88 ? -9.625 11.248 6.251 1.00 89.12 88 GLY A O 1
ATOM 708 N N . TYR A 1 89 ? -9.099 9.077 5.994 1.00 91.19 89 TYR A N 1
ATOM 709 C CA . TYR A 1 89 ? -7.651 9.288 6.103 1.00 91.19 89 TYR A CA 1
ATOM 710 C C . TYR A 1 89 ? -7.123 10.356 5.126 1.00 91.19 89 TYR A C 1
ATOM 712 O O . TYR A 1 89 ? -7.154 10.190 3.898 1.00 91.19 89 TYR A O 1
ATOM 720 N N . ALA A 1 90 ? -6.569 11.437 5.681 1.00 87.44 90 ALA A N 1
ATOM 721 C CA . ALA A 1 90 ? -6.162 12.639 4.942 1.00 87.44 90 ALA A CA 1
ATOM 722 C C . ALA A 1 90 ? -4.638 12.881 4.902 1.00 87.44 90 ALA A C 1
ATOM 724 O O . ALA A 1 90 ? -4.185 13.841 4.283 1.00 87.44 90 ALA A O 1
ATOM 725 N N . LEU A 1 91 ? -3.834 12.021 5.537 1.00 87.06 91 LEU A N 1
ATOM 726 C CA . LEU A 1 91 ? -2.371 12.168 5.603 1.00 87.06 91 LEU A CA 1
ATOM 727 C C . LEU A 1 91 ? -1.664 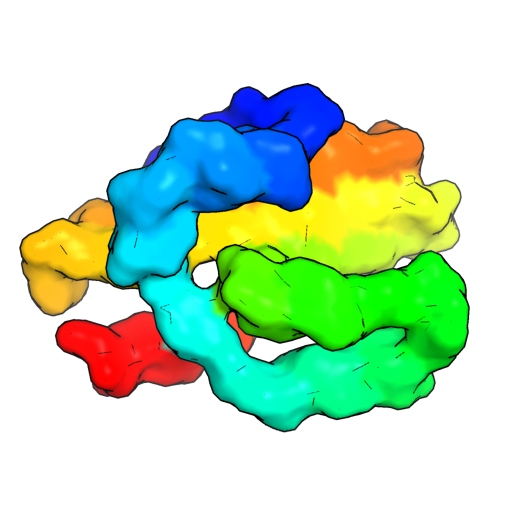11.493 4.410 1.00 87.06 91 LEU A C 1
ATOM 729 O O . LEU A 1 91 ? -2.308 11.036 3.474 1.00 87.06 91 LEU A O 1
ATOM 733 N N . TYR A 1 92 ? -0.332 11.441 4.392 1.00 81.94 92 TYR A N 1
ATOM 734 C CA . TYR A 1 92 ? 0.444 10.944 3.239 1.00 81.94 92 TYR A CA 1
ATOM 735 C C . TYR A 1 92 ? 1.199 9.631 3.501 1.00 81.94 92 TYR A C 1
ATOM 737 O O . TYR A 1 92 ? 2.072 9.273 2.718 1.00 81.94 92 TYR A O 1
ATOM 745 N N . GLY A 1 93 ? 0.930 8.931 4.608 1.00 81.62 93 GLY A N 1
ATOM 746 C CA . GLY A 1 93 ? 1.672 7.715 4.961 1.00 81.62 93 GLY A CA 1
ATOM 747 C C . GLY A 1 93 ? 3.158 7.977 5.221 1.00 81.62 93 GLY A C 1
ATOM 748 O O . GLY A 1 93 ? 4.006 7.158 4.874 1.00 81.62 93 GLY A O 1
ATOM 749 N N . ALA A 1 94 ? 3.503 9.132 5.802 1.00 80.19 94 ALA A N 1
ATOM 750 C CA . ALA A 1 94 ? 4.892 9.579 5.954 1.00 80.19 94 ALA A CA 1
ATOM 751 C C . ALA A 1 94 ? 5.775 8.572 6.717 1.00 80.19 94 ALA A C 1
ATOM 753 O O . ALA A 1 94 ? 6.957 8.436 6.401 1.00 80.19 94 ALA A O 1
ATOM 754 N N . ALA A 1 95 ? 5.194 7.815 7.657 1.00 80.19 95 ALA A N 1
ATOM 755 C CA . ALA A 1 95 ? 5.877 6.744 8.386 1.00 80.19 95 ALA A CA 1
ATOM 756 C C . ALA A 1 95 ? 6.483 5.674 7.456 1.00 80.19 95 ALA A C 1
ATOM 758 O O . ALA A 1 95 ? 7.536 5.111 7.744 1.00 80.19 95 ALA A O 1
ATOM 759 N N . ASN A 1 96 ? 5.861 5.444 6.301 1.00 86.06 96 ASN A N 1
ATOM 760 C CA . ASN A 1 96 ? 6.262 4.417 5.347 1.00 86.06 96 ASN A CA 1
ATOM 761 C C . ASN A 1 96 ? 7.312 4.917 4.337 1.00 86.06 96 ASN A C 1
ATOM 763 O O . ASN A 1 96 ? 7.892 4.125 3.590 1.00 86.06 96 ASN A O 1
ATOM 767 N N . ALA A 1 97 ? 7.619 6.221 4.321 1.00 84.00 97 ALA A N 1
ATOM 768 C CA . ALA A 1 97 ? 8.577 6.797 3.380 1.00 84.00 97 ALA A CA 1
ATOM 769 C C . ALA A 1 97 ? 10.003 6.257 3.582 1.00 84.00 97 ALA A C 1
ATOM 771 O O . ALA A 1 97 ? 10.696 5.994 2.598 1.00 84.00 97 ALA A O 1
ATOM 772 N N . ALA A 1 98 ? 10.431 6.060 4.834 1.00 85.00 98 ALA A N 1
ATOM 773 C CA . ALA A 1 98 ? 11.745 5.497 5.150 1.00 85.00 98 ALA A CA 1
ATOM 774 C C . ALA A 1 98 ? 11.861 4.036 4.687 1.00 85.00 98 ALA A C 1
ATOM 776 O O . ALA A 1 98 ? 12.857 3.663 4.070 1.00 85.00 98 ALA A O 1
ATOM 777 N N . VAL A 1 99 ? 10.806 3.244 4.902 1.00 87.56 99 VAL A N 1
ATOM 778 C CA . VAL A 1 99 ? 10.723 1.840 4.472 1.00 87.56 99 VAL A CA 1
ATOM 779 C C . VAL A 1 99 ? 10.827 1.739 2.953 1.00 87.56 99 VAL A C 1
ATOM 781 O O . VAL A 1 99 ? 11.629 0.962 2.441 1.00 87.56 99 VAL A O 1
ATOM 784 N N . ARG A 1 100 ? 10.091 2.586 2.221 1.00 87.69 100 ARG A N 1
ATOM 785 C CA . ARG A 1 100 ? 10.196 2.672 0.758 1.00 87.69 100 ARG A CA 1
ATOM 786 C C . ARG A 1 100 ? 11.618 2.999 0.309 1.00 87.69 100 ARG A C 1
ATOM 788 O O . ARG A 1 100 ? 12.121 2.357 -0.607 1.00 87.69 100 ARG A O 1
ATOM 795 N N . LEU A 1 101 ? 12.243 4.022 0.897 1.00 85.56 101 LEU A N 1
ATOM 796 C CA . LEU A 1 101 ? 13.592 4.439 0.507 1.00 85.56 101 LEU A CA 1
ATOM 797 C C . LEU A 1 101 ? 14.608 3.319 0.736 1.00 85.56 101 LEU A C 1
ATOM 799 O O . LEU A 1 101 ? 15.410 3.062 -0.156 1.00 85.56 101 LEU A O 1
ATOM 803 N N . ALA A 1 102 ? 14.526 2.628 1.87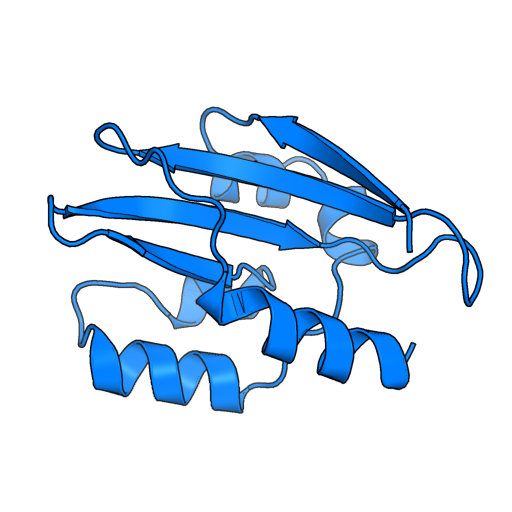5 1.00 85.56 102 ALA A N 1
ATOM 804 C CA . ALA A 1 102 ? 15.362 1.469 2.160 1.00 85.56 102 ALA A CA 1
ATOM 805 C C . ALA A 1 102 ? 15.124 0.348 1.139 1.00 85.56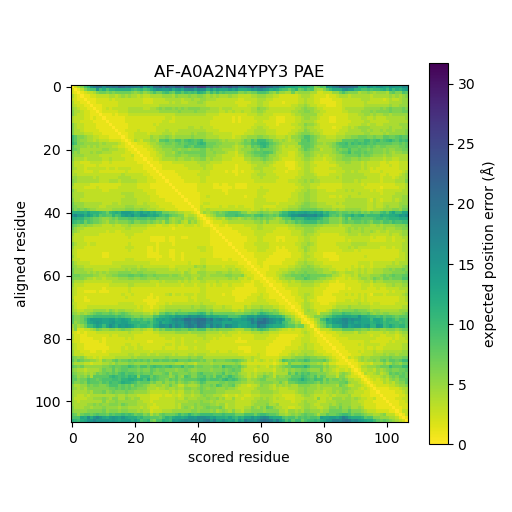 102 ALA A C 1
ATOM 807 O O . ALA A 1 102 ? 16.070 -0.138 0.535 1.00 85.56 102 ALA A O 1
ATOM 808 N N . ALA A 1 103 ? 13.869 -0.015 0.865 1.00 85.31 103 ALA A N 1
ATOM 809 C CA . ALA A 1 103 ? 13.537 -1.062 -0.101 1.00 85.31 103 ALA A CA 1
ATOM 810 C C . ALA A 1 103 ? 14.000 -0.732 -1.537 1.00 85.31 103 ALA A C 1
ATOM 812 O O . ALA A 1 103 ? 14.464 -1.613 -2.260 1.00 85.31 103 ALA A O 1
ATOM 813 N N . MET A 1 104 ? 13.933 0.540 -1.946 1.00 83.06 104 MET A N 1
ATOM 814 C CA . MET A 1 104 ? 14.399 0.997 -3.263 1.00 83.06 104 MET A CA 1
ATOM 815 C C . MET A 1 104 ? 15.920 0.964 -3.428 1.00 83.06 104 MET A C 1
ATOM 817 O O . MET A 1 104 ? 16.381 0.928 -4.561 1.00 83.06 104 MET A O 1
ATOM 821 N N . GLN A 1 105 ? 16.706 0.983 -2.346 1.00 78.31 105 GLN A N 1
ATOM 822 C CA . GLN A 1 105 ? 18.170 0.878 -2.439 1.00 78.31 105 GLN A CA 1
ATOM 823 C C . GLN A 1 105 ? 18.639 -0.511 -2.892 1.00 78.31 105 GLN A C 1
ATOM 825 O O . GLN A 1 105 ? 19.766 -0.646 -3.359 1.00 78.31 105 GLN A O 1
ATOM 830 N N . TYR A 1 106 ? 17.784 -1.527 -2.762 1.00 69.31 106 TYR A N 1
ATOM 831 C CA . TYR A 1 106 ? 18.089 -2.917 -3.102 1.00 69.31 106 TYR A CA 1
ATOM 832 C C . TYR A 1 106 ? 17.470 -3.367 -4.441 1.00 69.31 106 TYR A C 1
ATOM 834 O O . TYR A 1 106 ? 17.474 -4.563 -4.734 1.00 69.31 106 TYR A O 1
ATOM 842 N N . CYS A 1 107 ? 16.920 -2.435 -5.232 1.00 64.06 107 CYS A N 1
ATOM 843 C CA . CYS A 1 107 ? 16.309 -2.667 -6.550 1.00 64.06 107 CYS A CA 1
ATOM 844 C C . CYS A 1 107 ? 17.030 -1.870 -7.641 1.00 64.06 107 CYS A C 1
ATOM 846 O O . CYS A 1 107 ? 17.185 -2.425 -8.749 1.00 64.06 107 CYS A O 1
#

pLDDT: mean 88.48, std 6.88, range [61.12, 95.56]

Solvent-accessible surface area (backbone atoms only — not comparable to full-atom values): 6259 Å² total; per-residue (Å²): 132,58,70,53,77,44,84,40,96,52,48,72,62,47,44,70,73,32,58,67,58,53,72,38,41,34,71,64,63,71,66,61,46,55,52,48,39,74,74,58,42,88,82,52,70,48,67,64,29,59,79,64,36,45,46,78,41,69,51,98,87,68,8,32,36,40,35,35,46,37,48,51,87,42,90,92,45,54,32,46,33,43,32,25,69,36,80,79,43,81,77,84,53,68,85,50,51,61,57,51,54,57,40,56,74,79,106

Organism: Klebsiella variicola (NCBI:txid244366)

Sequence (107 aa):
LQHAAFACRDLPATCDQLADVARHALPIPANYYDDLLARFGGELDVGQLQRRQLLYDRDPQGGAFLHLYTRPFTAGRFFFELTERRAGYALYGAANAAVRLAAMQYC

Mean predicted aligned error: 4.39 Å